Protein AF-A0A9P7JIP6-F1 (afdb_monomer)

Structure (mmCIF, N/CA/C/O backbone):
data_AF-A0A9P7JIP6-F1
#
_entry.id   AF-A0A9P7JIP6-F1
#
loop_
_atom_site.group_PDB
_atom_site.id
_atom_site.type_symbol
_atom_site.label_atom_id
_atom_site.label_alt_id
_atom_site.label_comp_id
_atom_site.label_asym_id
_atom_site.label_entity_id
_atom_site.label_seq_id
_atom_site.pdbx_PDB_ins_code
_atom_site.Cartn_x
_atom_site.Cartn_y
_atom_site.Cartn_z
_atom_site.occupancy
_atom_site.B_iso_or_equiv
_atom_site.auth_seq_id
_atom_site.auth_comp_id
_atom_site.auth_asym_id
_atom_site.auth_atom_id
_atom_site.pdbx_PDB_model_num
ATOM 1 N N . MET A 1 1 ? 23.816 -33.330 29.289 1.00 53.88 1 MET A N 1
ATOM 2 C CA . MET A 1 1 ? 24.619 -33.235 28.051 1.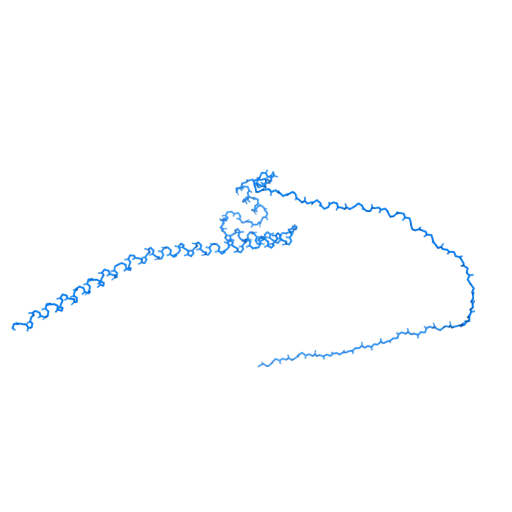00 53.88 1 MET A CA 1
ATOM 3 C C . MET A 1 1 ? 25.300 -31.880 28.037 1.00 53.88 1 MET A C 1
ATOM 5 O O . MET A 1 1 ? 24.613 -30.872 27.969 1.00 53.88 1 MET A O 1
ATOM 9 N N . ALA A 1 2 ? 26.617 -31.871 28.237 1.00 56.09 2 ALA A N 1
ATOM 10 C CA . ALA A 1 2 ? 27.461 -30.676 28.278 1.00 56.09 2 ALA A CA 1
ATOM 11 C C . ALA A 1 2 ? 28.060 -30.383 26.882 1.00 56.09 2 ALA A C 1
ATOM 13 O O . ALA A 1 2 ? 28.201 -31.324 26.096 1.00 56.09 2 ALA A O 1
ATOM 14 N N . PRO A 1 3 ? 28.404 -29.121 26.561 1.00 55.81 3 PRO A N 1
ATOM 15 C CA . PRO A 1 3 ? 28.963 -28.730 25.265 1.00 55.81 3 PRO A CA 1
ATOM 16 C C . PRO A 1 3 ? 30.455 -29.084 25.141 1.00 55.81 3 PRO A C 1
ATOM 18 O O . PRO A 1 3 ? 31.216 -28.933 26.096 1.00 55.81 3 PRO A O 1
ATOM 21 N N . ALA A 1 4 ? 30.877 -29.529 23.953 1.00 64.94 4 ALA A N 1
ATOM 22 C CA . ALA A 1 4 ? 32.278 -29.803 23.630 1.00 64.94 4 ALA A CA 1
ATOM 23 C C . ALA A 1 4 ? 32.977 -28.566 23.003 1.00 64.94 4 ALA A C 1
ATOM 25 O O . ALA A 1 4 ? 32.330 -27.828 22.257 1.00 64.94 4 ALA A O 1
ATOM 26 N N . PRO A 1 5 ? 34.273 -28.331 23.300 1.00 66.88 5 PRO A N 1
ATOM 27 C CA . PRO A 1 5 ? 34.999 -27.090 23.002 1.00 66.88 5 PRO A CA 1
ATOM 28 C C . PRO A 1 5 ? 35.723 -27.067 21.640 1.00 66.88 5 PRO A C 1
ATOM 30 O O . PRO A 1 5 ? 36.055 -28.100 21.064 1.00 66.88 5 PRO A O 1
ATOM 33 N N . ALA A 1 6 ? 36.029 -25.852 21.173 1.00 56.28 6 ALA A N 1
ATOM 34 C CA . ALA A 1 6 ? 36.889 -25.563 20.022 1.00 56.28 6 ALA A CA 1
ATOM 35 C C . ALA A 1 6 ? 38.386 -25.814 20.313 1.00 56.28 6 ALA A C 1
ATOM 37 O O . ALA A 1 6 ? 38.820 -25.598 21.447 1.00 56.28 6 ALA A O 1
ATOM 38 N N . PRO A 1 7 ? 39.209 -26.148 19.298 1.00 68.44 7 PRO A N 1
ATOM 39 C CA . PRO A 1 7 ? 40.661 -26.038 19.393 1.00 68.44 7 PRO A CA 1
ATOM 40 C C . PRO A 1 7 ? 41.230 -24.819 18.644 1.00 68.44 7 PRO A C 1
ATOM 42 O O . PRO A 1 7 ? 40.875 -24.523 17.504 1.00 68.44 7 PRO A O 1
ATOM 45 N N . ALA A 1 8 ? 42.169 -24.149 19.314 1.00 55.59 8 ALA A N 1
ATOM 46 C CA . ALA A 1 8 ? 43.058 -23.113 18.800 1.00 55.59 8 ALA A CA 1
ATOM 47 C C . ALA A 1 8 ? 44.460 -23.681 18.480 1.00 55.59 8 ALA A C 1
ATOM 49 O O . ALA A 1 8 ? 44.884 -24.662 19.089 1.00 55.59 8 ALA A O 1
ATOM 50 N N . GLY A 1 9 ? 45.211 -22.986 17.613 1.00 48.47 9 GLY A N 1
ATOM 51 C CA . GLY A 1 9 ? 46.660 -23.156 17.383 1.00 48.47 9 GLY A CA 1
ATOM 52 C C . GLY A 1 9 ? 47.008 -23.867 16.063 1.00 48.47 9 GLY A C 1
ATOM 53 O O . GLY A 1 9 ? 46.247 -24.695 15.595 1.00 48.47 9 GLY A O 1
ATOM 54 N N . ASN A 1 10 ? 48.137 -23.636 15.389 1.00 44.72 10 ASN A N 1
ATOM 55 C CA . ASN A 1 10 ? 49.331 -22.841 15.670 1.00 44.72 10 ASN A CA 1
ATOM 56 C C . ASN A 1 10 ? 50.175 -22.729 14.368 1.00 44.72 10 ASN A C 1
ATOM 58 O O . ASN A 1 10 ? 49.996 -23.489 13.421 1.00 44.72 10 ASN A O 1
ATOM 62 N N . ARG A 1 11 ? 51.101 -21.768 14.384 1.00 47.28 11 ARG A N 1
ATOM 63 C CA . ARG A 1 11 ? 52.118 -21.321 13.415 1.00 47.28 11 ARG A CA 1
ATOM 64 C C . ARG A 1 11 ? 52.903 -22.404 12.655 1.00 47.28 11 ARG A C 1
ATOM 66 O O . ARG A 1 11 ? 53.318 -23.401 13.234 1.00 47.28 11 ARG A O 1
ATOM 73 N N . GLY A 1 12 ? 53.306 -22.055 11.430 1.00 45.75 12 GLY A N 1
ATOM 74 C CA . GLY A 1 12 ? 54.427 -22.667 10.710 1.00 45.75 12 GLY A CA 1
ATOM 75 C C . GLY A 1 12 ? 55.097 -21.665 9.764 1.00 45.75 12 GLY A C 1
ATOM 76 O O . GLY A 1 12 ? 54.558 -21.353 8.711 1.00 45.75 12 GLY A O 1
ATOM 77 N N . ASN A 1 13 ? 56.257 -21.147 10.172 1.00 46.22 13 ASN A N 1
ATOM 78 C CA . ASN A 1 13 ? 57.170 -20.312 9.389 1.00 46.22 13 ASN A CA 1
ATOM 79 C C . ASN A 1 13 ? 58.291 -21.227 8.853 1.00 46.22 13 ASN A C 1
ATOM 81 O O . ASN A 1 13 ? 58.789 -22.053 9.620 1.00 46.22 13 ASN A O 1
ATOM 85 N N . GLY A 1 14 ? 58.702 -21.108 7.587 1.00 46.34 14 GLY A N 1
ATOM 86 C CA . GLY A 1 14 ? 59.695 -22.017 6.995 1.00 46.34 14 GLY A CA 1
ATOM 87 C C . GLY A 1 14 ? 60.369 -21.476 5.734 1.00 46.34 14 GLY A C 1
ATOM 88 O O . GLY A 1 14 ? 59.841 -21.592 4.637 1.00 46.34 14 GLY A O 1
ATOM 89 N N . SER A 1 15 ? 61.551 -20.895 5.932 1.00 50.44 15 SER A N 1
ATOM 90 C CA . SER A 1 15 ? 62.469 -20.274 4.969 1.00 50.44 15 SER A CA 1
ATOM 91 C C . SER A 1 15 ? 63.179 -21.228 3.988 1.00 50.44 15 SER A C 1
ATOM 93 O O . SER A 1 15 ? 63.323 -22.413 4.290 1.00 50.44 15 SER A O 1
ATOM 95 N N . ARG A 1 16 ? 63.824 -20.600 2.976 1.00 50.47 16 ARG A N 1
ATOM 96 C CA . ARG A 1 16 ? 65.055 -20.952 2.203 1.00 50.47 16 ARG A CA 1
ATOM 97 C C . ARG A 1 16 ? 64.782 -21.124 0.693 1.00 50.47 16 ARG A C 1
ATOM 99 O O . ARG A 1 16 ? 63.851 -21.811 0.318 1.00 50.47 16 ARG A O 1
ATOM 106 N N . ASN A 1 17 ? 65.518 -20.490 -0.226 1.00 45.41 17 ASN A N 1
ATOM 107 C CA . ASN A 1 17 ? 66.977 -20.538 -0.360 1.00 45.41 17 ASN A CA 1
ATOM 108 C C . ASN A 1 17 ? 67.615 -19.272 -0.963 1.00 45.41 17 ASN A C 1
ATOM 110 O O . ASN A 1 17 ? 67.023 -18.565 -1.771 1.00 45.41 17 ASN A O 1
ATOM 114 N N . LEU A 1 18 ? 68.874 -19.084 -0.559 1.00 50.62 18 LEU A N 1
ATOM 115 C CA . LEU A 1 18 ? 69.847 -18.057 -0.914 1.00 50.62 18 LEU A CA 1
ATOM 116 C C . LEU A 1 18 ? 71.138 -18.798 -1.330 1.00 50.62 18 LEU A C 1
ATOM 118 O O . LEU A 1 18 ? 71.611 -19.606 -0.528 1.00 50.62 18 LEU A O 1
ATOM 122 N N . ARG A 1 19 ? 71.650 -18.558 -2.548 1.00 47.66 19 ARG A N 1
ATOM 123 C CA . ARG A 1 19 ? 72.9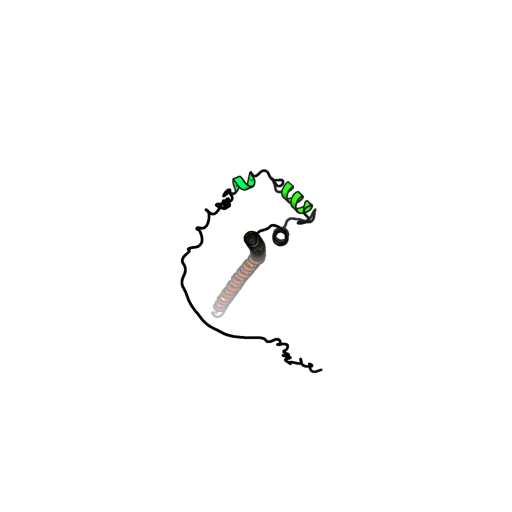83 -18.879 -3.146 1.00 47.66 19 ARG A CA 1
ATOM 124 C C . ARG A 1 19 ? 72.796 -18.740 -4.670 1.00 47.66 19 ARG A C 1
ATOM 126 O O . ARG A 1 19 ? 71.798 -19.242 -5.165 1.00 47.66 19 ARG A O 1
ATOM 133 N N . ASP A 1 20 ? 73.545 -17.966 -5.450 1.00 47.44 20 ASP A N 1
ATOM 134 C CA . ASP A 1 20 ? 74.989 -17.690 -5.509 1.00 47.44 20 ASP A CA 1
ATOM 135 C C . ASP A 1 20 ? 75.228 -16.177 -5.748 1.00 47.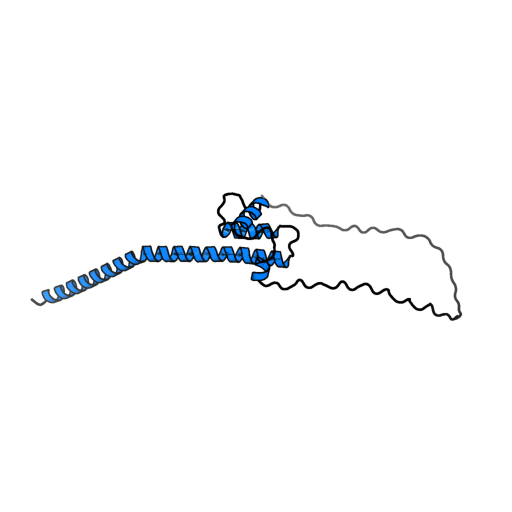44 20 ASP A C 1
ATOM 137 O O . ASP A 1 20 ? 74.450 -15.536 -6.445 1.00 47.44 20 ASP A O 1
ATOM 141 N N . MET A 1 21 ? 76.122 -15.453 -5.059 1.00 45.47 21 MET A N 1
ATOM 142 C CA . MET A 1 21 ? 77.600 -15.473 -5.058 1.00 45.47 21 MET A CA 1
ATOM 143 C C . MET A 1 21 ? 78.264 -15.239 -6.429 1.00 45.47 21 MET A C 1
ATOM 145 O O . MET A 1 21 ? 78.465 -16.187 -7.171 1.00 45.47 21 MET A O 1
ATOM 149 N N . MET A 1 22 ? 78.714 -13.998 -6.690 1.00 51.69 22 MET A N 1
ATOM 150 C CA . MET A 1 22 ? 80.131 -13.636 -6.937 1.00 51.69 22 MET A CA 1
ATOM 151 C C . MET A 1 22 ? 80.306 -12.112 -7.166 1.00 51.69 22 MET A C 1
ATOM 153 O O . MET A 1 22 ? 79.658 -11.513 -8.016 1.00 51.69 22 MET A O 1
ATOM 157 N N . ALA A 1 23 ? 81.178 -11.498 -6.357 1.00 49.56 23 ALA A N 1
ATOM 158 C CA . ALA A 1 23 ? 81.725 -10.126 -6.451 1.00 49.56 23 ALA A CA 1
ATOM 159 C C . ALA A 1 23 ? 82.928 -10.105 -7.458 1.00 49.56 23 ALA A C 1
ATOM 161 O O . ALA A 1 23 ? 83.200 -11.195 -7.968 1.00 49.56 23 ALA A O 1
ATOM 162 N N . PRO A 1 24 ? 83.714 -9.017 -7.738 1.00 55.47 24 PRO A N 1
ATOM 163 C CA . PRO A 1 24 ? 84.017 -7.854 -6.878 1.00 55.47 24 PRO A CA 1
ATOM 164 C C . PRO A 1 24 ? 84.248 -6.449 -7.530 1.00 55.47 24 PRO A C 1
ATOM 166 O O . PRO A 1 24 ? 84.525 -6.301 -8.710 1.00 55.47 24 PRO A O 1
ATOM 169 N N . SER A 1 25 ? 84.168 -5.431 -6.659 1.00 39.75 25 SER A N 1
ATOM 170 C CA . SER A 1 25 ? 84.967 -4.191 -6.493 1.00 39.75 25 SER A CA 1
ATOM 171 C C . SER A 1 25 ? 85.349 -3.223 -7.645 1.00 39.75 25 SER A C 1
ATOM 173 O O . SER A 1 25 ? 85.998 -3.596 -8.614 1.00 39.75 25 SER A O 1
ATOM 175 N N . THR A 1 26 ? 85.224 -1.920 -7.309 1.00 35.47 26 THR A N 1
ATOM 176 C CA . THR A 1 26 ? 86.213 -0.802 -7.453 1.00 35.47 26 THR A CA 1
ATOM 177 C C . THR A 1 26 ? 85.791 0.411 -8.319 1.00 35.47 26 THR A C 1
ATOM 179 O O . THR A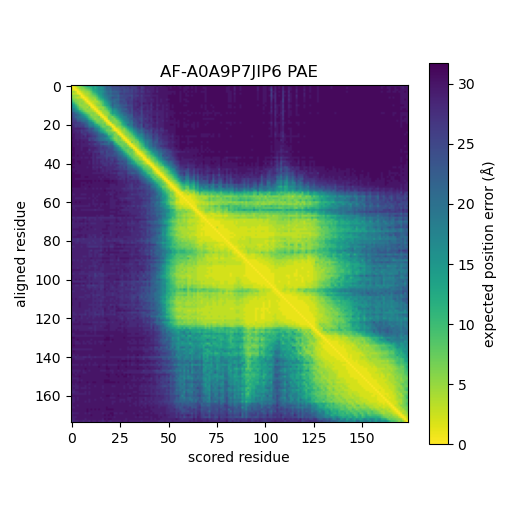 1 26 ? 85.764 0.350 -9.536 1.00 35.47 26 THR A O 1
ATOM 182 N N . THR A 1 27 ? 85.482 1.511 -7.612 1.00 41.56 27 THR A N 1
ATOM 183 C CA . THR A 1 27 ? 85.695 2.966 -7.845 1.00 41.56 27 THR A CA 1
ATOM 184 C C . THR A 1 27 ? 85.879 3.594 -9.245 1.00 41.56 27 THR A C 1
ATOM 186 O O . THR A 1 27 ? 86.702 3.143 -10.030 1.00 41.56 27 THR A O 1
ATOM 189 N N . ASN A 1 28 ? 85.318 4.815 -9.351 1.00 33.66 28 ASN A N 1
ATOM 190 C CA . ASN A 1 28 ? 85.881 6.074 -9.894 1.00 33.66 28 ASN A CA 1
ATOM 191 C C . ASN A 1 28 ? 85.254 6.714 -11.158 1.00 33.66 28 ASN A C 1
ATOM 193 O O . ASN A 1 28 ? 85.420 6.239 -12.271 1.00 33.66 28 ASN A O 1
ATOM 197 N N . ASN A 1 29 ? 84.725 7.923 -10.910 1.00 33.88 29 ASN A N 1
ATOM 198 C CA . ASN A 1 29 ? 84.939 9.194 -11.619 1.00 33.88 29 ASN A CA 1
ATOM 199 C C . ASN A 1 29 ? 84.294 9.530 -12.983 1.00 33.88 29 ASN A C 1
ATOM 201 O O . ASN A 1 29 ? 84.343 8.784 -13.951 1.00 33.88 29 ASN A O 1
ATOM 205 N N . THR A 1 30 ? 83.903 10.813 -13.019 1.00 40.44 30 THR A N 1
ATOM 206 C CA . THR A 1 30 ? 83.908 11.772 -14.141 1.00 40.44 30 THR A CA 1
ATOM 207 C C . THR A 1 30 ? 82.579 12.051 -14.849 1.00 40.44 30 THR A C 1
ATOM 209 O O . THR A 1 30 ? 81.953 11.207 -15.476 1.00 40.44 30 THR A O 1
ATOM 212 N N . SER A 1 31 ? 82.200 13.320 -14.715 1.00 47.28 31 SER A N 1
ATOM 213 C CA . SER A 1 31 ? 81.082 14.066 -15.278 1.00 47.28 31 SER A CA 1
ATOM 214 C C . SER A 1 31 ? 81.021 14.032 -16.806 1.00 47.28 31 SER A C 1
ATOM 216 O O . SER A 1 31 ? 82.023 14.328 -17.446 1.00 47.28 31 SER A O 1
ATOM 218 N N . GLU A 1 32 ? 79.826 13.860 -17.378 1.00 38.66 32 GLU A N 1
ATOM 219 C CA . GLU A 1 32 ? 79.513 14.402 -18.704 1.00 38.66 32 GLU A CA 1
ATOM 220 C C . GLU A 1 32 ? 78.007 14.666 -18.888 1.00 38.66 32 GLU A C 1
ATOM 222 O O . GLU A 1 32 ? 77.145 13.804 -18.730 1.00 38.66 32 GLU A O 1
ATOM 227 N N . THR A 1 33 ? 77.725 15.936 -19.168 1.00 45.34 33 THR A N 1
ATOM 228 C CA . THR A 1 33 ? 76.583 16.538 -19.859 1.00 45.34 33 THR A CA 1
ATOM 229 C C . THR A 1 33 ? 75.724 15.593 -20.705 1.00 45.34 33 THR A C 1
ATOM 231 O O . THR A 1 33 ? 76.228 15.001 -21.652 1.00 45.34 33 THR A O 1
ATOM 234 N N . SER A 1 34 ? 74.402 15.584 -20.470 1.00 41.97 34 SER A N 1
ATOM 235 C CA . SER A 1 34 ? 73.344 15.790 -21.490 1.00 41.97 34 SER A CA 1
ATOM 236 C C . SER A 1 34 ? 71.945 15.577 -20.890 1.00 41.97 34 SER A C 1
ATOM 238 O O . SER A 1 34 ? 71.625 14.509 -20.377 1.00 41.97 34 SER A O 1
ATOM 240 N N . ARG A 1 35 ? 71.093 16.611 -20.942 1.00 56.22 35 ARG A N 1
ATOM 241 C CA . ARG A 1 35 ? 69.677 16.543 -20.531 1.00 56.22 35 ARG A CA 1
ATOM 242 C C . ARG A 1 35 ? 68.882 15.600 -21.456 1.00 56.22 35 ARG A C 1
ATOM 244 O O . ARG A 1 35 ? 69.011 15.741 -22.671 1.00 56.22 35 ARG A O 1
ATOM 251 N N . PRO A 1 36 ? 68.008 14.726 -20.924 1.00 58.69 36 PRO A N 1
ATOM 252 C CA . PRO A 1 36 ? 67.039 13.980 -21.723 1.00 58.69 36 PRO A CA 1
ATOM 253 C C . PRO A 1 36 ? 65.818 14.849 -22.118 1.00 58.69 36 PRO A C 1
ATOM 255 O O . PRO A 1 36 ? 65.582 15.898 -21.509 1.00 58.69 36 PRO A O 1
ATOM 258 N N . PRO A 1 37 ? 65.069 14.442 -23.162 1.00 54.41 37 PRO A N 1
ATOM 259 C CA . PRO A 1 37 ? 64.189 15.309 -23.944 1.00 54.41 37 PRO A CA 1
ATOM 260 C C . PRO A 1 37 ? 62.827 15.597 -23.296 1.00 54.41 37 PRO A C 1
ATOM 262 O O . PRO A 1 37 ? 62.262 14.797 -22.554 1.00 54.41 37 PRO A O 1
ATOM 265 N N . THR A 1 38 ? 62.298 16.766 -23.652 1.00 62.59 38 THR A N 1
ATOM 266 C CA . THR A 1 38 ? 60.957 17.296 -23.382 1.00 62.59 38 THR A CA 1
ATOM 267 C C . THR A 1 38 ? 59.837 16.293 -23.720 1.00 62.59 38 THR A C 1
ATOM 269 O O . THR A 1 38 ? 59.858 15.724 -24.812 1.00 62.59 38 THR A O 1
ATOM 272 N N . PRO A 1 39 ? 58.820 16.099 -22.855 1.00 51.97 39 PRO A N 1
ATOM 273 C CA . PRO A 1 39 ? 57.656 15.281 -23.181 1.00 51.97 39 PRO A CA 1
ATOM 274 C C . PRO A 1 39 ? 56.729 15.994 -24.180 1.00 51.97 39 PRO A C 1
ATOM 276 O O . PRO A 1 39 ? 56.460 17.190 -24.070 1.00 51.97 39 PRO A O 1
ATOM 279 N N . ALA A 1 40 ? 56.249 15.231 -25.162 1.00 60.72 40 ALA A N 1
ATOM 280 C CA . ALA A 1 40 ? 55.289 15.633 -26.188 1.00 60.72 40 ALA A CA 1
ATOM 281 C C . ALA A 1 40 ? 53.935 16.100 -25.596 1.00 60.72 40 ALA A C 1
ATOM 283 O O . ALA A 1 40 ? 53.581 15.690 -24.487 1.00 60.72 40 ALA A O 1
ATOM 284 N N . PRO A 1 41 ? 53.150 16.927 -26.319 1.00 51.94 41 PRO A N 1
ATOM 285 C CA . PRO A 1 41 ? 51.845 17.386 -25.852 1.00 51.94 41 PRO A CA 1
ATOM 286 C C . PRO A 1 41 ? 50.882 16.205 -25.696 1.00 51.94 41 PRO A C 1
ATOM 288 O O . PRO A 1 41 ? 50.628 15.456 -26.637 1.00 51.94 41 PRO A O 1
ATOM 291 N N . ALA A 1 42 ? 50.348 16.050 -24.486 1.00 54.53 42 ALA A N 1
ATOM 292 C CA . ALA A 1 42 ? 49.327 15.067 -24.172 1.00 54.53 42 ALA A CA 1
ATOM 293 C C . ALA A 1 42 ? 48.079 15.313 -25.031 1.00 54.53 42 ALA A C 1
ATOM 295 O O . ALA A 1 42 ? 47.472 16.384 -24.980 1.00 54.53 42 ALA A O 1
ATOM 296 N N . THR A 1 43 ? 47.688 14.303 -25.805 1.00 56.00 43 THR A N 1
ATOM 297 C CA . THR A 1 43 ? 46.378 14.222 -26.448 1.00 56.00 43 THR A CA 1
ATOM 298 C C . THR A 1 43 ? 45.306 14.394 -25.374 1.00 56.00 43 THR A C 1
ATOM 300 O O . THR A 1 43 ? 45.153 13.542 -24.499 1.00 56.00 43 THR A O 1
ATOM 303 N N . ALA A 1 44 ? 44.596 15.522 -25.411 1.00 57.69 44 ALA A N 1
ATOM 304 C CA . ALA A 1 44 ? 43.496 15.804 -24.505 1.00 57.69 44 ALA A CA 1
ATOM 305 C C . ALA A 1 44 ? 42.421 14.719 -24.664 1.00 57.69 44 ALA A C 1
ATOM 307 O O . ALA A 1 44 ? 41.788 14.596 -25.712 1.00 57.69 44 ALA A O 1
ATOM 308 N N . ILE A 1 45 ? 42.239 13.914 -23.619 1.00 60.84 45 ILE A N 1
ATOM 309 C CA . ILE A 1 45 ? 41.123 12.978 -23.505 1.00 60.84 45 ILE A CA 1
ATOM 310 C C . ILE A 1 45 ? 39.845 13.829 -23.491 1.00 60.84 45 ILE A C 1
ATOM 312 O O . ILE A 1 45 ? 39.759 14.748 -22.671 1.00 60.84 45 ILE A O 1
ATOM 316 N N . PRO A 1 46 ? 38.855 13.577 -24.365 1.00 55.16 46 PRO A N 1
ATOM 317 C CA . PRO A 1 46 ? 37.604 14.314 -24.324 1.00 55.16 46 PRO A CA 1
ATOM 318 C C . PRO A 1 46 ? 36.913 14.020 -22.994 1.00 55.16 46 PRO A C 1
ATOM 320 O O . PRO A 1 46 ? 36.502 12.893 -22.714 1.00 55.16 46 PRO A O 1
ATOM 323 N N . THR A 1 47 ? 36.804 15.052 -22.163 1.00 56.25 47 THR A N 1
ATOM 324 C CA . THR A 1 47 ? 36.039 15.042 -20.922 1.00 56.25 47 THR A CA 1
ATOM 325 C C . THR A 1 47 ? 34.613 14.637 -21.270 1.00 56.25 47 THR A C 1
ATOM 327 O O . THR A 1 47 ? 33.887 15.387 -21.924 1.00 56.25 47 THR A O 1
ATOM 330 N N . GLN A 1 48 ? 34.222 13.421 -20.886 1.00 56.09 48 GLN A N 1
ATOM 331 C CA . GLN A 1 48 ? 32.859 12.932 -21.043 1.00 56.09 48 GLN A CA 1
ATOM 332 C C . GLN A 1 48 ? 31.934 13.913 -20.322 1.00 56.09 48 GLN A C 1
ATOM 334 O O . GLN A 1 48 ? 31.892 13.976 -19.092 1.00 56.09 48 GLN A O 1
ATOM 339 N N . SER A 1 49 ? 31.234 14.729 -21.109 1.00 51.44 49 SER A N 1
ATOM 340 C CA . SER A 1 49 ? 30.213 15.642 -20.622 1.00 51.44 49 SER A CA 1
ATOM 341 C C . SER A 1 49 ? 29.165 14.805 -19.898 1.00 51.44 49 SER A C 1
ATOM 343 O O . SER A 1 49 ? 28.415 14.041 -20.513 1.00 51.44 49 SER A O 1
ATOM 345 N N . ARG A 1 50 ? 29.165 14.893 -18.565 1.00 57.72 50 ARG A N 1
ATOM 346 C CA . ARG A 1 50 ? 28.162 14.278 -17.702 1.00 57.72 50 ARG A CA 1
ATOM 347 C C . ARG A 1 50 ? 26.841 14.975 -18.007 1.00 57.72 50 ARG A C 1
ATOM 349 O O . ARG A 1 50 ? 26.536 16.000 -17.407 1.00 57.72 50 ARG A O 1
ATOM 356 N N . ARG A 1 51 ? 26.088 14.449 -18.979 1.00 58.69 51 ARG A N 1
ATOM 357 C CA . ARG A 1 51 ? 24.727 14.903 -19.278 1.00 58.69 51 ARG A CA 1
ATOM 358 C C . ARG A 1 51 ? 23.918 14.794 -17.992 1.00 58.69 51 ARG A C 1
ATOM 360 O O . ARG A 1 51 ? 23.614 13.695 -17.533 1.00 58.69 51 ARG A O 1
ATOM 367 N N . THR A 1 52 ? 23.613 15.934 -17.390 1.00 62.41 52 THR A N 1
ATOM 368 C CA . THR A 1 52 ? 22.586 16.028 -16.364 1.00 62.41 52 THR A CA 1
ATOM 369 C C . THR A 1 52 ? 21.265 15.631 -17.016 1.00 62.41 52 THR A C 1
ATOM 371 O O . THR A 1 52 ? 20.908 16.209 -18.047 1.00 62.41 52 THR A O 1
ATOM 374 N N . PRO A 1 53 ? 20.553 14.620 -16.489 1.00 68.06 53 PRO A N 1
ATOM 375 C CA . PRO A 1 53 ? 19.238 14.294 -17.008 1.00 68.06 53 PRO A CA 1
ATOM 376 C C . PRO A 1 53 ? 18.321 15.518 -16.847 1.00 68.06 53 PRO A C 1
ATOM 378 O O . PRO A 1 53 ? 18.405 16.208 -15.823 1.00 68.06 53 PRO A O 1
ATOM 381 N N . PRO A 1 54 ? 17.482 15.824 -17.851 1.00 68.81 54 PRO A N 1
ATOM 382 C CA . PRO A 1 54 ? 16.540 16.930 -17.769 1.00 68.81 54 PRO A CA 1
ATOM 383 C C . PRO A 1 54 ? 15.613 16.734 -16.566 1.00 68.81 54 PRO A C 1
ATOM 385 O O . PRO A 1 54 ? 15.148 15.628 -16.286 1.00 68.81 54 PRO A O 1
ATOM 388 N N . LYS A 1 55 ? 15.371 17.817 -15.827 1.00 79.88 55 LYS A N 1
ATOM 389 C CA . LYS A 1 55 ? 14.470 17.816 -14.676 1.00 79.88 55 LYS A CA 1
ATOM 390 C C . LYS A 1 55 ? 13.037 17.928 -15.193 1.00 79.88 55 LYS A C 1
ATOM 392 O O . LYS A 1 55 ? 12.540 19.035 -15.353 1.00 79.88 55 LYS A O 1
ATOM 397 N N . LEU A 1 56 ? 12.417 16.790 -15.498 1.00 83.62 56 LEU A N 1
ATOM 398 C CA . LEU A 1 56 ? 11.014 16.753 -15.906 1.00 83.62 56 LEU A CA 1
ATOM 399 C C . LEU A 1 56 ? 10.101 17.027 -14.707 1.00 83.62 56 LEU A C 1
ATOM 401 O O . LEU A 1 56 ? 10.350 16.572 -13.586 1.00 83.62 56 LEU A O 1
ATOM 405 N N . THR A 1 57 ? 9.023 17.752 -14.965 1.00 86.69 57 THR A N 1
ATOM 406 C CA . THR A 1 57 ? 7.895 17.937 -14.052 1.00 86.69 57 THR A CA 1
ATOM 407 C C . THR A 1 57 ? 6.950 16.729 -14.104 1.00 86.69 57 THR A C 1
ATOM 409 O O . THR A 1 57 ? 6.931 15.977 -15.075 1.00 86.69 57 THR A O 1
ATOM 412 N N . THR A 1 58 ? 6.124 16.528 -13.074 1.00 83.88 58 THR A N 1
ATOM 413 C CA . THR A 1 58 ? 5.122 15.445 -13.040 1.00 83.88 58 THR A CA 1
ATOM 414 C C . THR A 1 58 ? 4.220 15.370 -14.282 1.00 83.88 58 THR A C 1
ATOM 416 O O . THR A 1 58 ? 4.084 14.272 -14.820 1.00 83.88 58 THR A O 1
ATOM 419 N N . PRO A 1 59 ? 3.619 16.470 -14.786 1.00 85.31 59 PRO A N 1
ATOM 420 C CA . PRO A 1 59 ? 2.802 16.393 -15.997 1.00 85.31 59 PRO A CA 1
ATOM 421 C C . PRO A 1 59 ? 3.622 15.998 -17.231 1.00 85.31 59 PRO A C 1
ATOM 423 O O . PRO A 1 59 ? 3.129 15.240 -18.060 1.00 85.31 59 PRO A O 1
ATOM 426 N N . GLU A 1 60 ? 4.879 16.436 -17.334 1.00 86.25 60 GLU A N 1
ATOM 427 C CA . GLU A 1 60 ? 5.770 16.026 -18.425 1.00 86.25 60 GLU A CA 1
ATOM 428 C C . GLU A 1 60 ? 6.116 14.536 -18.341 1.00 86.25 60 GLU A C 1
ATOM 430 O O . GLU A 1 60 ? 6.154 13.875 -19.372 1.00 86.25 60 GLU A O 1
ATOM 435 N N . ILE A 1 61 ? 6.305 13.986 -17.133 1.00 83.56 61 ILE A N 1
ATOM 436 C CA . ILE A 1 61 ? 6.527 12.545 -16.918 1.00 83.56 61 ILE A CA 1
ATOM 437 C C . ILE A 1 61 ? 5.301 11.735 -17.356 1.00 83.56 61 ILE A C 1
ATOM 439 O O . ILE A 1 61 ? 5.455 10.699 -17.997 1.00 83.56 61 ILE A O 1
ATOM 443 N N . ILE A 1 62 ? 4.092 12.204 -17.037 1.00 83.44 62 ILE A N 1
ATOM 444 C CA . ILE A 1 62 ? 2.837 11.548 -17.441 1.00 83.44 62 ILE A CA 1
ATOM 445 C C . ILE A 1 62 ? 2.637 11.631 -18.961 1.00 83.44 62 ILE A C 1
ATOM 447 O O . ILE A 1 62 ? 2.125 10.695 -19.565 1.00 83.44 62 ILE A O 1
ATOM 451 N N . ALA A 1 63 ? 3.060 12.734 -19.582 1.00 84.00 63 ALA A N 1
ATOM 452 C CA . ALA A 1 63 ? 2.975 12.942 -21.024 1.00 84.00 63 ALA A CA 1
ATOM 453 C C . ALA A 1 63 ? 4.074 12.216 -21.825 1.00 84.00 63 ALA A C 1
ATOM 455 O O . ALA A 1 63 ? 4.052 12.254 -23.058 1.00 84.00 63 ALA A O 1
ATOM 456 N N . LEU A 1 64 ? 5.041 11.564 -21.163 1.00 85.06 64 LEU A N 1
ATOM 457 C CA . LEU A 1 64 ? 6.033 10.745 -21.852 1.00 85.06 64 LEU A CA 1
ATOM 458 C C . LEU A 1 64 ? 5.341 9.601 -22.589 1.00 85.06 64 LEU A C 1
ATOM 460 O O . LEU A 1 64 ? 4.527 8.872 -22.023 1.00 85.06 64 LEU A O 1
ATOM 464 N N . ASN A 1 65 ? 5.722 9.412 -23.850 1.00 83.69 65 ASN A N 1
ATOM 465 C CA . ASN A 1 65 ? 5.225 8.305 -24.647 1.00 83.69 65 ASN A CA 1
ATOM 466 C C . ASN A 1 65 ? 5.789 6.983 -24.101 1.00 83.69 65 ASN A C 1
ATOM 468 O O . ASN A 1 65 ? 6.933 6.627 -24.382 1.00 83.69 65 ASN A O 1
ATOM 472 N N . ASN A 1 66 ? 4.986 6.291 -23.296 1.00 85.00 66 ASN A N 1
ATOM 473 C CA . ASN A 1 66 ? 5.317 5.035 -22.635 1.00 85.00 66 ASN A CA 1
ATOM 474 C C . ASN A 1 66 ? 4.215 3.999 -22.887 1.00 85.00 66 ASN A C 1
ATOM 476 O O . ASN A 1 66 ? 3.074 4.339 -23.183 1.00 85.00 66 ASN A O 1
ATOM 480 N N . GLU A 1 67 ? 4.547 2.719 -22.707 1.00 88.75 67 GLU A N 1
ATOM 481 C CA . GLU A 1 67 ? 3.582 1.612 -22.814 1.00 88.75 67 GLU A CA 1
ATOM 482 C C . GLU A 1 67 ? 2.442 1.721 -21.778 1.00 88.75 67 GLU A C 1
ATOM 484 O O . GLU A 1 67 ? 1.327 1.260 -22.014 1.00 88.75 67 GLU A O 1
ATOM 489 N N . VAL A 1 68 ? 2.707 2.362 -20.633 1.00 89.94 68 VAL A N 1
ATOM 490 C CA . VAL A 1 68 ? 1.738 2.576 -19.553 1.00 89.94 68 VAL A CA 1
ATOM 491 C C . VAL A 1 68 ? 1.213 4.008 -19.608 1.00 89.94 68 VAL A C 1
ATOM 493 O O . VAL A 1 68 ? 1.919 4.943 -19.239 1.00 89.94 68 VAL A O 1
ATOM 496 N N . ILE A 1 69 ? -0.039 4.168 -20.043 1.00 90.19 69 ILE A N 1
ATOM 497 C CA . ILE A 1 69 ? -0.695 5.476 -20.244 1.00 90.19 69 ILE A CA 1
ATOM 498 C C . ILE A 1 69 ? -1.779 5.718 -19.183 1.00 90.19 69 ILE A C 1
ATOM 500 O O . ILE A 1 69 ? -2.081 6.845 -18.804 1.00 90.19 69 ILE A O 1
ATOM 504 N N . ASN A 1 70 ? -2.395 4.644 -18.693 1.00 89.44 70 ASN A N 1
ATOM 505 C CA . ASN A 1 70 ? -3.478 4.686 -17.716 1.00 89.44 70 ASN A CA 1
ATOM 506 C C . ASN A 1 70 ? -3.449 3.457 -16.795 1.00 89.44 70 ASN A C 1
ATOM 508 O O . ASN A 1 70 ? -2.707 2.501 -17.029 1.00 89.44 70 ASN A O 1
ATOM 512 N N . ALA A 1 71 ? -4.300 3.457 -15.765 1.00 89.88 71 ALA A N 1
ATOM 513 C CA . ALA A 1 71 ? -4.365 2.374 -14.785 1.00 89.88 71 ALA A CA 1
ATOM 514 C C . ALA A 1 71 ? -4.613 0.994 -15.422 1.00 89.88 71 ALA A C 1
ATOM 516 O O . ALA A 1 71 ? -4.009 0.016 -14.996 1.00 89.88 71 ALA A O 1
ATOM 517 N N . THR A 1 72 ? -5.451 0.902 -16.458 1.00 91.31 72 THR A N 1
ATOM 518 C CA . THR A 1 72 ? -5.743 -0.364 -17.150 1.00 91.31 72 THR A CA 1
ATOM 519 C C . THR A 1 72 ? -4.498 -0.925 -17.833 1.00 91.31 72 THR A C 1
ATOM 521 O O . THR A 1 72 ? -4.132 -2.076 -17.598 1.00 91.31 72 THR A O 1
ATOM 524 N N . THR A 1 73 ? -3.800 -0.098 -18.616 1.00 92.69 73 THR A N 1
ATOM 525 C CA . THR A 1 73 ? -2.531 -0.480 -19.260 1.00 92.69 73 THR A CA 1
ATOM 526 C C . THR A 1 73 ? -1.432 -0.774 -18.237 1.00 92.69 73 THR A C 1
ATOM 528 O O . THR A 1 73 ? -0.649 -1.695 -18.433 1.00 92.69 73 THR A O 1
ATOM 531 N N . GLY A 1 74 ? -1.416 -0.065 -17.103 1.00 91.75 74 GLY A N 1
ATOM 532 C CA . GLY A 1 74 ? -0.473 -0.307 -16.012 1.00 91.75 74 GLY A CA 1
ATOM 533 C C . GLY A 1 74 ? -0.687 -1.654 -15.328 1.00 91.75 74 GLY A C 1
ATOM 534 O O . GLY A 1 74 ? 0.277 -2.379 -15.098 1.00 91.75 74 GLY A O 1
ATOM 535 N N . LYS A 1 75 ? -1.942 -2.036 -15.061 1.00 91.88 75 LYS A N 1
ATOM 536 C CA . LYS A 1 75 ? -2.268 -3.363 -14.515 1.00 91.88 75 LYS A CA 1
ATOM 537 C C . LYS A 1 75 ? -1.834 -4.472 -15.468 1.00 91.88 75 LYS A C 1
ATOM 539 O O . LYS A 1 75 ? -1.080 -5.353 -15.069 1.00 91.88 75 LYS A O 1
ATOM 544 N N . ALA A 1 76 ? -2.215 -4.358 -16.742 1.00 91.94 76 ALA A N 1
ATOM 545 C CA . ALA A 1 76 ? -1.812 -5.312 -17.773 1.00 91.94 76 ALA A CA 1
ATOM 546 C C . ALA A 1 76 ? -0.282 -5.420 -17.892 1.00 91.94 76 ALA A C 1
ATOM 548 O O . ALA A 1 76 ? 0.257 -6.519 -18.001 1.00 91.94 76 ALA A O 1
ATOM 549 N N . TYR A 1 77 ? 0.430 -4.293 -17.810 1.00 93.25 77 TYR A N 1
ATOM 550 C CA . TYR A 1 77 ? 1.888 -4.274 -17.803 1.00 93.25 77 TYR A CA 1
ATOM 551 C C . TYR A 1 77 ? 2.464 -5.032 -16.601 1.00 93.25 77 TYR A C 1
ATOM 553 O O . TYR A 1 77 ? 3.316 -5.896 -16.792 1.00 93.25 77 TYR A O 1
ATOM 561 N N . LEU A 1 78 ? 1.983 -4.751 -15.384 1.00 92.69 78 LEU A N 1
ATOM 562 C CA . LEU A 1 78 ? 2.451 -5.398 -14.152 1.00 92.69 78 LEU A CA 1
ATOM 563 C C . LEU A 1 78 ? 2.191 -6.910 -14.144 1.00 92.69 78 LEU A C 1
ATOM 565 O O . LEU A 1 78 ? 3.043 -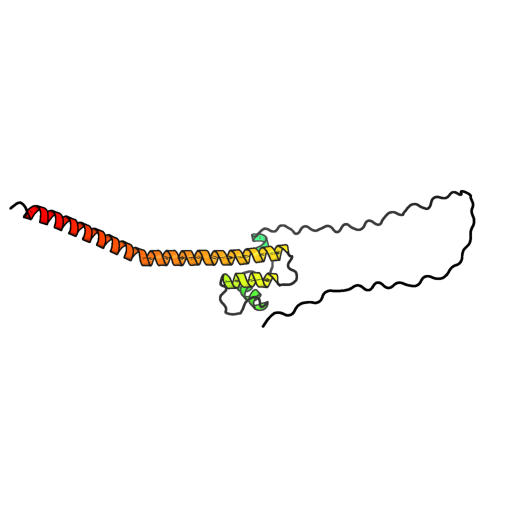7.668 -13.680 1.00 92.69 78 LEU A O 1
ATOM 569 N N . GLU A 1 79 ? 1.048 -7.346 -14.672 1.00 92.12 79 GLU A N 1
ATOM 570 C CA . GLU A 1 79 ? 0.735 -8.768 -14.855 1.00 92.12 79 GLU A CA 1
ATOM 571 C C . GLU A 1 79 ? 1.674 -9.413 -15.883 1.00 92.12 79 GLU A C 1
ATOM 573 O O . GLU A 1 79 ? 2.238 -10.478 -15.632 1.00 92.12 79 GLU A O 1
ATOM 578 N N . ARG A 1 80 ? 1.920 -8.736 -17.012 1.00 91.81 80 ARG A N 1
ATOM 579 C CA . ARG A 1 80 ? 2.810 -9.219 -18.078 1.00 91.81 80 ARG A CA 1
ATOM 580 C C . ARG A 1 80 ? 4.248 -9.423 -17.602 1.00 91.81 80 ARG A C 1
ATOM 582 O O . ARG A 1 80 ? 4.881 -10.390 -18.012 1.00 91.81 80 ARG A O 1
ATOM 589 N N . ILE A 1 81 ? 4.768 -8.533 -16.754 1.00 90.62 81 ILE A N 1
ATOM 590 C CA . ILE A 1 81 ? 6.126 -8.655 -16.191 1.00 90.62 81 ILE A CA 1
ATOM 591 C C . ILE A 1 81 ? 6.176 -9.481 -14.896 1.00 90.62 81 ILE A C 1
ATOM 593 O O . ILE A 1 81 ? 7.192 -9.468 -14.206 1.00 90.62 81 ILE A O 1
ATOM 597 N N . ALA A 1 82 ? 5.089 -10.189 -14.566 1.00 89.50 82 ALA A N 1
ATOM 598 C CA . ALA A 1 82 ? 4.963 -11.060 -13.399 1.00 89.50 82 ALA A CA 1
ATOM 599 C C . ALA A 1 82 ? 5.212 -10.372 -12.041 1.00 89.50 82 ALA A C 1
ATOM 601 O O . ALA A 1 82 ? 5.574 -11.030 -11.067 1.00 89.50 82 ALA A O 1
ATOM 602 N N . LEU A 1 83 ? 4.985 -9.055 -11.953 1.00 91.06 83 LEU A N 1
ATOM 603 C CA . LEU A 1 83 ? 4.970 -8.341 -10.672 1.00 91.06 83 LEU A CA 1
ATOM 604 C C . LEU A 1 83 ? 3.599 -8.408 -9.994 1.00 91.06 83 LEU A C 1
ATOM 606 O O . LEU A 1 83 ? 3.524 -8.303 -8.774 1.00 91.06 83 LEU A O 1
ATOM 610 N N . ALA A 1 84 ? 2.525 -8.597 -10.761 1.00 90.50 84 ALA A N 1
ATOM 611 C CA . ALA A 1 84 ? 1.169 -8.763 -10.249 1.00 90.50 84 ALA A CA 1
ATOM 612 C C . ALA A 1 84 ? 0.543 -10.075 -10.743 1.00 90.50 84 ALA A C 1
ATOM 614 O O . ALA A 1 84 ? 0.857 -10.563 -11.827 1.00 90.50 84 ALA A O 1
ATOM 615 N N . ILE A 1 85 ? -0.363 -10.640 -9.945 1.00 87.56 85 ILE A N 1
ATOM 616 C CA . ILE A 1 85 ? -1.111 -11.850 -10.303 1.00 87.56 85 ILE A CA 1
ATOM 617 C C . ILE A 1 85 ? -2.432 -11.433 -10.943 1.00 87.56 85 ILE A C 1
ATOM 619 O O . ILE A 1 85 ? -3.198 -10.679 -10.339 1.00 87.56 85 ILE A O 1
ATOM 623 N N . SER A 1 86 ? -2.715 -11.972 -12.129 1.00 88.44 86 SER A N 1
ATOM 624 C CA . SER A 1 86 ? -3.942 -11.655 -12.857 1.00 88.44 86 SER A CA 1
ATOM 625 C C . SER A 1 86 ? -5.195 -12.005 -12.056 1.00 88.44 86 SER A C 1
ATOM 627 O O . SER A 1 86 ? -5.270 -13.045 -11.396 1.00 88.44 86 SER A O 1
ATOM 629 N N . GLY A 1 87 ? -6.170 -11.099 -12.082 1.00 85.44 87 GLY A N 1
ATOM 630 C CA . GLY A 1 87 ? -7.438 -11.244 -11.366 1.00 85.44 87 GLY A CA 1
ATOM 631 C C . GLY A 1 87 ? -7.375 -10.975 -9.858 1.00 85.44 87 GLY A C 1
ATOM 632 O O . GLY A 1 87 ? -8.424 -10.986 -9.212 1.00 85.44 87 GLY A O 1
ATOM 633 N N . LYS A 1 88 ? -6.199 -10.693 -9.275 1.00 86.69 88 LYS A N 1
ATOM 634 C CA . LYS A 1 88 ? -6.123 -10.243 -7.877 1.00 86.69 88 LYS A CA 1
ATOM 635 C C . LYS A 1 88 ? -6.429 -8.743 -7.752 1.00 86.69 88 LYS A C 1
ATOM 637 O O . LYS A 1 88 ? -6.040 -7.954 -8.615 1.00 86.69 88 LYS A O 1
ATOM 642 N N . PRO A 1 89 ? -7.103 -8.318 -6.668 1.00 87.94 89 PRO A N 1
ATOM 643 C CA . PRO A 1 89 ? -7.319 -6.904 -6.404 1.00 87.94 89 PRO A CA 1
ATOM 644 C C . PRO A 1 89 ? -5.994 -6.202 -6.083 1.00 87.94 89 PRO A C 1
ATOM 646 O O . PRO A 1 89 ? -5.164 -6.715 -5.335 1.00 87.94 89 PRO A O 1
ATOM 649 N N . TYR A 1 90 ? -5.826 -4.991 -6.613 1.00 89.12 90 TYR A N 1
ATOM 650 C CA . TYR A 1 90 ? -4.690 -4.118 -6.311 1.00 89.12 90 TYR A CA 1
ATOM 651 C C . TYR A 1 90 ? -4.963 -3.348 -5.016 1.00 89.12 90 TYR A C 1
ATOM 653 O O . TYR A 1 90 ? -5.329 -2.174 -5.045 1.00 89.12 90 TYR A O 1
ATOM 661 N N . THR A 1 91 ? -4.846 -4.039 -3.884 1.00 89.56 91 THR A N 1
ATOM 662 C CA . THR A 1 91 ? -4.882 -3.411 -2.557 1.00 89.56 91 THR A CA 1
ATOM 663 C C . THR A 1 91 ? -3.577 -2.659 -2.287 1.00 89.56 91 THR A C 1
ATOM 665 O O . THR A 1 91 ? -2.568 -2.888 -2.957 1.00 89.56 91 THR A O 1
ATOM 668 N N . ILE A 1 92 ? -3.566 -1.771 -1.290 1.00 89.19 92 ILE A N 1
ATOM 669 C CA . ILE A 1 92 ? -2.347 -1.040 -0.912 1.00 89.19 92 ILE A CA 1
ATOM 670 C C . ILE A 1 92 ? -1.241 -2.003 -0.444 1.00 89.19 92 ILE A C 1
ATOM 672 O O . ILE A 1 92 ? -0.071 -1.784 -0.761 1.00 89.19 92 ILE A O 1
ATOM 676 N N . ASP A 1 93 ? -1.596 -3.116 0.206 1.00 88.62 93 ASP A N 1
ATOM 677 C CA . ASP A 1 93 ? -0.645 -4.180 0.549 1.00 88.62 93 ASP A CA 1
ATOM 678 C C . ASP A 1 93 ? -0.011 -4.805 -0.694 1.00 88.62 93 ASP A C 1
ATOM 680 O O . ASP A 1 93 ? 1.214 -4.911 -0.775 1.00 88.62 93 ASP A O 1
ATOM 684 N N . ALA A 1 94 ? -0.831 -5.152 -1.692 1.00 89.81 94 ALA A N 1
ATOM 685 C CA . ALA A 1 94 ? -0.346 -5.710 -2.950 1.00 89.81 94 ALA A CA 1
ATOM 686 C C . ALA A 1 94 ? 0.554 -4.709 -3.693 1.00 89.81 94 ALA A C 1
ATOM 688 O O . ALA A 1 94 ? 1.589 -5.088 -4.235 1.00 89.81 94 ALA A O 1
ATOM 689 N N . ILE A 1 95 ? 0.205 -3.418 -3.684 1.00 92.44 95 ILE A N 1
ATOM 690 C CA . ILE A 1 95 ? 1.025 -2.357 -4.289 1.00 92.44 95 ILE A CA 1
ATOM 691 C C . ILE A 1 95 ? 2.356 -2.208 -3.544 1.00 92.44 95 ILE A C 1
ATOM 693 O O . ILE A 1 95 ? 3.407 -2.126 -4.178 1.00 92.44 95 ILE A O 1
ATOM 697 N N . SER A 1 96 ? 2.334 -2.220 -2.213 1.00 92.56 96 SER A N 1
ATOM 698 C CA . SER A 1 96 ? 3.545 -2.160 -1.389 1.00 92.56 96 SER A CA 1
ATOM 699 C C . SER A 1 96 ? 4.472 -3.342 -1.676 1.00 92.56 96 SER A C 1
ATOM 701 O O . SER A 1 96 ? 5.678 -3.164 -1.828 1.00 92.56 96 SER A O 1
ATOM 703 N N . GLU A 1 97 ? 3.919 -4.546 -1.817 1.00 92.81 97 GLU A N 1
ATOM 704 C CA . GLU A 1 97 ? 4.674 -5.743 -2.194 1.00 92.81 97 GLU A CA 1
ATOM 705 C C . GLU A 1 97 ? 5.266 -5.634 -3.610 1.00 92.81 97 GLU A C 1
ATOM 707 O O . GLU A 1 97 ? 6.457 -5.890 -3.800 1.00 92.81 97 GLU A O 1
ATOM 712 N N . ILE A 1 98 ? 4.485 -5.156 -4.584 1.00 94.31 98 ILE A N 1
ATOM 713 C CA . ILE A 1 98 ? 4.956 -4.883 -5.953 1.00 94.31 98 ILE A CA 1
ATOM 714 C C . ILE A 1 98 ? 6.140 -3.907 -5.944 1.00 94.31 98 ILE A C 1
ATOM 716 O O . ILE A 1 98 ? 7.132 -4.133 -6.644 1.00 94.31 98 ILE A O 1
ATOM 720 N N . LEU A 1 99 ? 6.080 -2.835 -5.149 1.00 94.69 99 LEU A N 1
ATOM 721 C CA . LEU A 1 99 ? 7.180 -1.873 -5.021 1.00 94.69 99 LEU A CA 1
ATOM 722 C C . LEU A 1 99 ? 8.437 -2.528 -4.431 1.00 94.69 99 LEU A C 1
ATOM 724 O O . LEU A 1 99 ? 9.543 -2.304 -4.930 1.00 94.69 99 LEU A O 1
ATOM 728 N N . LEU A 1 100 ? 8.287 -3.388 -3.422 1.00 93.50 100 LEU A N 1
ATOM 729 C CA . LEU A 1 100 ? 9.412 -4.129 -2.847 1.00 93.50 100 LEU A CA 1
ATOM 730 C C . LEU A 1 100 ? 10.043 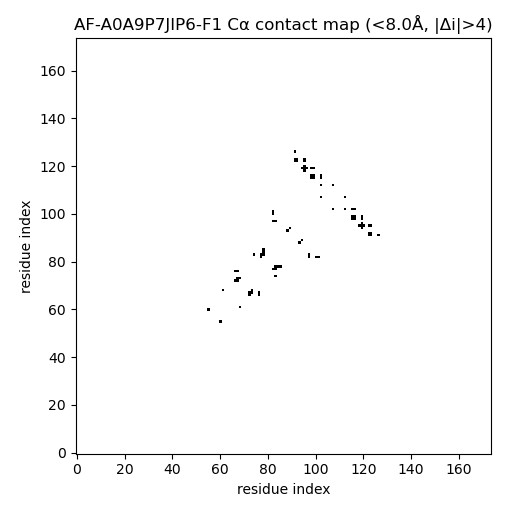-5.085 -3.868 1.00 93.50 100 LEU A C 1
ATOM 732 O O . LEU A 1 100 ? 11.270 -5.078 -4.017 1.00 93.50 100 LEU A O 1
ATOM 736 N N . HIS A 1 101 ? 9.232 -5.833 -4.619 1.00 94.00 101 HIS A N 1
ATOM 737 C CA . HIS A 1 101 ? 9.708 -6.691 -5.709 1.00 94.00 101 HIS A CA 1
ATOM 738 C C . HIS A 1 101 ? 10.378 -5.887 -6.826 1.00 94.00 101 HIS A C 1
ATOM 740 O O . HIS A 1 101 ? 11.419 -6.296 -7.336 1.00 94.00 101 HIS A O 1
ATOM 746 N N . THR A 1 102 ? 9.867 -4.693 -7.137 1.00 93.69 102 THR A N 1
ATOM 747 C CA . THR A 1 102 ? 10.485 -3.790 -8.120 1.00 93.69 102 THR A CA 1
ATOM 748 C C . THR A 1 102 ? 11.931 -3.476 -7.741 1.00 93.69 102 THR A C 1
ATOM 750 O O . THR A 1 102 ? 12.790 -3.448 -8.613 1.00 93.69 102 THR A O 1
ATOM 753 N N . THR A 1 103 ? 12.254 -3.331 -6.450 1.00 93.56 103 THR A N 1
ATOM 754 C CA . THR A 1 103 ? 13.638 -3.046 -6.014 1.00 93.56 103 THR A CA 1
ATOM 755 C C . THR A 1 103 ? 14.634 -4.173 -6.279 1.00 93.56 103 THR A C 1
ATOM 757 O O . THR A 1 103 ? 15.838 -3.938 -6.210 1.00 93.56 103 THR A O 1
ATOM 760 N N . GLN A 1 104 ? 14.145 -5.375 -6.586 1.00 91.81 104 GLN A N 1
ATOM 761 C CA . GLN A 1 104 ? 14.965 -6.537 -6.928 1.00 91.81 104 GLN A CA 1
ATOM 762 C C . GLN A 1 104 ? 15.261 -6.616 -8.434 1.00 91.81 104 GLN A C 1
ATOM 764 O O . GLN A 1 104 ? 16.080 -7.434 -8.851 1.00 91.81 104 GLN A O 1
ATOM 769 N N . LEU A 1 105 ? 14.630 -5.769 -9.258 1.00 91.25 105 LEU A N 1
ATOM 770 C CA . LEU A 1 105 ? 14.883 -5.726 -10.695 1.00 91.25 105 LEU A CA 1
ATOM 771 C C . LEU A 1 105 ? 16.275 -5.159 -11.001 1.00 91.25 105 LEU A C 1
ATOM 773 O O . LEU A 1 105 ? 16.752 -4.200 -10.387 1.00 91.25 105 LEU A O 1
ATOM 777 N N . THR A 1 106 ? 16.924 -5.733 -12.010 1.00 89.75 106 THR A N 1
ATOM 778 C CA . THR A 1 106 ? 18.233 -5.277 -12.482 1.00 89.75 106 THR A CA 1
ATOM 779 C C . THR A 1 106 ? 18.136 -3.898 -13.136 1.00 89.75 106 THR A C 1
ATOM 781 O O . THR A 1 106 ? 17.206 -3.635 -13.892 1.00 89.75 106 THR A O 1
ATOM 784 N N . GLY A 1 107 ? 19.129 -3.034 -12.907 1.00 88.94 107 GLY A N 1
ATOM 785 C CA . GLY A 1 107 ? 19.222 -1.719 -13.560 1.00 88.94 107 GLY A CA 1
ATOM 786 C C . GLY A 1 107 ? 18.635 -0.550 -12.762 1.00 88.94 107 GLY A C 1
ATOM 787 O O . GLY A 1 107 ? 18.763 0.597 -13.186 1.00 88.94 107 GLY A O 1
ATOM 788 N N . ILE A 1 108 ? 18.056 -0.802 -11.584 1.00 90.75 108 ILE A N 1
ATOM 789 C CA . ILE A 1 108 ? 17.603 0.261 -10.679 1.00 90.75 108 ILE A CA 1
ATOM 790 C C . ILE A 1 108 ? 18.773 0.742 -9.819 1.00 90.75 108 ILE A C 1
ATOM 792 O O . ILE A 1 108 ? 19.432 -0.050 -9.144 1.00 90.75 108 ILE A O 1
ATOM 796 N N . SER A 1 109 ? 19.017 2.053 -9.815 1.00 93.44 109 SER A N 1
ATOM 797 C CA . SER A 1 109 ? 20.064 2.662 -8.992 1.00 93.44 109 SER A CA 1
ATOM 798 C C . SER A 1 109 ? 19.762 2.514 -7.496 1.00 93.44 109 SER A C 1
ATOM 800 O O . SER A 1 109 ? 18.604 2.532 -7.081 1.00 93.44 109 SER A O 1
ATOM 802 N N . LEU A 1 110 ? 20.803 2.418 -6.663 1.00 91.31 110 LEU A N 1
ATOM 803 C CA . LEU A 1 110 ? 20.634 2.289 -5.212 1.00 91.31 110 LEU A CA 1
ATOM 804 C C . LEU A 1 110 ? 19.759 3.408 -4.601 1.00 91.31 110 LEU A C 1
ATOM 806 O O . LEU A 1 110 ? 18.867 3.079 -3.822 1.00 91.31 110 LEU A O 1
ATOM 810 N N . PRO A 1 111 ? 19.908 4.699 -4.975 1.00 93.94 111 PRO A N 1
ATOM 811 C CA . PRO A 1 111 ? 19.012 5.746 -4.482 1.00 93.94 111 PRO A CA 1
ATOM 812 C C . PRO A 1 111 ? 17.541 5.505 -4.841 1.00 93.94 111 PRO A C 1
ATOM 814 O O . PRO A 1 111 ? 16.666 5.724 -4.005 1.00 93.94 111 PRO A O 1
ATOM 817 N N . ALA A 1 112 ? 17.263 5.018 -6.055 1.00 91.94 112 ALA A N 1
ATOM 818 C CA . ALA A 1 112 ? 15.903 4.700 -6.477 1.00 91.94 112 ALA A CA 1
ATOM 819 C C . ALA A 1 112 ? 15.343 3.492 -5.711 1.00 91.94 112 ALA A C 1
ATOM 821 O O . ALA A 1 112 ? 14.204 3.547 -5.259 1.00 91.94 112 ALA A O 1
ATOM 822 N N . GLN A 1 113 ? 16.143 2.444 -5.479 1.00 93.44 113 GLN A N 1
ATOM 823 C CA . GLN A 1 113 ? 15.728 1.309 -4.644 1.00 93.44 113 GLN A CA 1
ATOM 824 C C . GLN A 1 113 ? 15.360 1.764 -3.225 1.00 93.44 113 GLN A C 1
ATOM 826 O O . GLN A 1 113 ? 14.313 1.379 -2.708 1.00 93.44 113 GLN A O 1
ATOM 831 N N . THR A 1 114 ? 16.186 2.612 -2.606 1.00 93.62 114 THR A N 1
ATOM 832 C CA . THR A 1 114 ? 15.922 3.140 -1.259 1.00 93.62 114 THR A CA 1
ATOM 833 C C . THR A 1 114 ? 14.647 3.979 -1.221 1.00 93.62 114 THR A C 1
ATOM 835 O O . THR A 1 114 ? 13.830 3.793 -0.322 1.00 93.62 114 THR A O 1
ATOM 838 N N . ALA A 1 115 ? 14.436 4.854 -2.209 1.00 93.62 115 ALA A N 1
ATOM 839 C CA . ALA A 1 115 ? 13.220 5.660 -2.301 1.00 93.62 115 ALA A CA 1
ATOM 840 C C . ALA A 1 115 ? 11.965 4.788 -2.477 1.00 93.62 115 ALA A C 1
ATOM 842 O O . ALA A 1 115 ? 10.984 4.977 -1.763 1.00 93.62 115 ALA A O 1
ATOM 843 N N . ILE A 1 116 ? 12.014 3.790 -3.366 1.00 95.62 116 ILE A N 1
ATOM 844 C CA . ILE A 1 116 ? 10.904 2.853 -3.587 1.00 95.62 116 ILE A CA 1
ATOM 845 C C . ILE A 1 116 ? 10.588 2.070 -2.302 1.00 95.62 116 ILE A C 1
ATOM 847 O O . ILE A 1 116 ? 9.418 1.954 -1.938 1.00 95.62 116 ILE A O 1
ATOM 851 N N . ARG A 1 117 ? 11.607 1.582 -1.575 1.00 93.31 117 ARG A N 1
ATOM 852 C CA . ARG A 1 117 ? 11.408 0.904 -0.279 1.00 93.31 117 ARG A CA 1
ATOM 853 C C . ARG A 1 117 ? 10.765 1.820 0.753 1.00 93.31 117 ARG A C 1
ATOM 855 O O . ARG A 1 117 ? 9.841 1.387 1.430 1.00 93.31 117 ARG A O 1
ATOM 862 N N . ALA A 1 118 ? 11.229 3.064 0.862 1.00 93.94 118 ALA A N 1
ATOM 863 C CA . ALA A 1 118 ? 10.659 4.030 1.795 1.00 93.94 118 ALA A CA 1
ATOM 864 C C . ALA A 1 118 ? 9.165 4.256 1.514 1.00 93.94 118 ALA A C 1
ATOM 866 O O . ALA A 1 118 ? 8.354 4.158 2.429 1.00 93.94 118 ALA A O 1
ATOM 867 N N . VAL A 1 119 ? 8.791 4.459 0.245 1.00 94.44 119 VAL A N 1
ATOM 868 C CA . VAL A 1 119 ? 7.382 4.620 -0.153 1.00 94.44 119 VAL A CA 1
ATOM 869 C C . VAL A 1 119 ? 6.563 3.368 0.166 1.00 94.44 119 VAL A C 1
ATOM 871 O O . VAL A 1 119 ? 5.460 3.490 0.687 1.00 94.44 119 VAL A O 1
ATOM 874 N N . ALA A 1 120 ? 7.097 2.170 -0.085 1.00 93.00 120 ALA A N 1
ATOM 875 C CA . ALA A 1 120 ? 6.403 0.923 0.239 1.00 93.00 120 ALA A CA 1
ATOM 876 C C . ALA A 1 120 ? 6.126 0.764 1.746 1.00 93.00 120 ALA A C 1
ATOM 878 O O . ALA A 1 120 ? 5.077 0.247 2.118 1.00 93.00 120 ALA A O 1
ATOM 879 N N . PHE A 1 121 ? 7.037 1.212 2.618 1.00 92.06 121 PHE A N 1
ATOM 880 C CA . PHE A 1 121 ? 6.804 1.194 4.067 1.00 92.06 121 PHE A CA 1
ATOM 881 C C . PHE A 1 121 ? 5.785 2.246 4.506 1.00 92.06 121 PHE A C 1
ATOM 883 O O . PHE A 1 121 ? 4.873 1.911 5.254 1.00 92.06 121 PHE A O 1
ATOM 890 N N . VAL A 1 122 ? 5.874 3.472 3.980 1.00 90.75 122 VAL A N 1
ATOM 891 C CA . VAL A 1 122 ? 4.894 4.533 4.272 1.00 90.75 122 VAL A CA 1
ATOM 892 C C . VAL A 1 122 ? 3.485 4.114 3.847 1.00 90.75 122 VAL A C 1
ATOM 894 O O . VAL A 1 122 ? 2.534 4.310 4.593 1.00 90.75 122 VAL A O 1
ATOM 897 N N . LEU A 1 123 ? 3.334 3.485 2.677 1.00 89.19 123 LEU A N 1
ATOM 898 C CA . LEU A 1 123 ? 2.035 2.986 2.215 1.00 89.19 123 LEU A CA 1
ATOM 899 C C . LEU A 1 123 ? 1.429 1.946 3.166 1.00 89.19 123 LEU A C 1
ATOM 901 O O . LEU A 1 123 ? 0.217 1.948 3.360 1.00 89.19 123 LEU A O 1
ATOM 905 N N . LYS A 1 124 ? 2.251 1.090 3.783 1.00 84.62 124 LYS A N 1
ATOM 906 C CA . LYS A 1 124 ? 1.773 0.138 4.795 1.00 84.62 124 LYS A CA 1
ATOM 907 C C . LYS A 1 124 ? 1.302 0.833 6.070 1.00 84.62 124 LYS A C 1
ATOM 909 O O . LYS A 1 124 ? 0.290 0.420 6.626 1.00 84.62 124 LYS A O 1
ATOM 914 N N . GLU A 1 125 ? 1.999 1.881 6.504 1.00 83.06 125 GLU A N 1
ATOM 915 C CA . GLU A 1 125 ? 1.617 2.650 7.697 1.00 83.06 125 GLU A CA 1
ATOM 916 C C . GLU A 1 125 ? 0.294 3.405 7.497 1.00 83.06 125 GLU A C 1
ATOM 918 O O . GLU A 1 125 ? -0.587 3.353 8.356 1.00 83.06 125 GLU A O 1
ATOM 923 N N . VAL A 1 126 ? 0.092 4.017 6.326 1.00 80.50 126 VAL A N 1
ATOM 924 C CA . VAL A 1 126 ? -1.162 4.727 6.008 1.00 80.50 126 VAL A CA 1
ATOM 925 C C . VAL A 1 126 ? -2.377 3.791 6.077 1.00 80.50 126 VAL A C 1
ATOM 927 O O . VAL A 1 126 ? -3.427 4.178 6.585 1.00 80.50 126 VAL A O 1
ATOM 930 N N . VAL A 1 127 ? -2.242 2.536 5.632 1.00 75.00 127 VAL A N 1
ATOM 931 C CA . VAL A 1 127 ? -3.331 1.542 5.711 1.00 75.00 127 VAL A CA 1
ATOM 932 C C . VAL A 1 127 ? -3.681 1.208 7.152 1.00 75.00 127 VAL A C 1
ATOM 934 O O . VAL 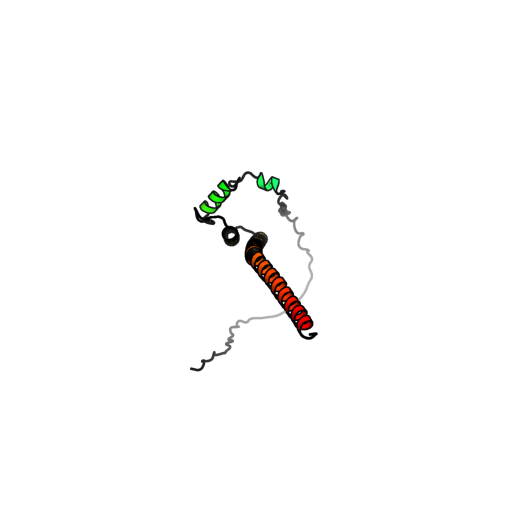A 1 127 ? -4.865 1.100 7.487 1.00 75.00 127 VAL A O 1
ATOM 937 N N . THR A 1 128 ? -2.673 1.016 8.006 1.00 72.81 128 THR A N 1
ATOM 938 C CA . THR A 1 128 ? -2.913 0.739 9.425 1.00 72.81 128 THR A CA 1
ATOM 939 C C . THR A 1 128 ? -3.640 1.892 10.102 1.00 72.81 128 THR A C 1
ATOM 941 O O . THR A 1 128 ? -4.556 1.637 10.885 1.00 72.81 128 THR A O 1
ATOM 944 N N . ASP A 1 129 ? -3.320 3.133 9.742 1.00 74.06 129 ASP A N 1
ATOM 945 C CA . ASP A 1 129 ? -3.954 4.317 10.319 1.00 74.06 129 ASP A CA 1
ATOM 946 C C . ASP A 1 129 ? -5.407 4.477 9.854 1.00 74.06 129 ASP A C 1
ATOM 948 O O . ASP A 1 129 ? -6.305 4.590 10.691 1.00 74.06 129 ASP A O 1
ATOM 952 N N . GLU A 1 130 ? -5.676 4.386 8.547 1.00 76.81 130 GLU A N 1
ATOM 953 C CA . GLU A 1 130 ? -7.044 4.475 8.008 1.00 76.81 130 GLU A CA 1
ATOM 954 C C . GLU A 1 130 ? -7.943 3.358 8.552 1.00 76.81 130 GLU A C 1
ATOM 956 O O . GLU A 1 130 ? -9.089 3.590 8.949 1.00 76.81 130 GLU A O 1
ATOM 961 N N . THR A 1 131 ? -7.418 2.132 8.620 1.00 76.88 131 THR A N 1
ATOM 962 C CA . THR A 1 131 ? -8.170 0.987 9.146 1.00 76.88 131 THR A CA 1
ATOM 963 C C . THR A 1 131 ? -8.473 1.176 10.630 1.00 76.88 131 THR A C 1
ATOM 965 O O . THR A 1 131 ? -9.600 0.931 11.068 1.00 76.88 131 THR A O 1
ATOM 968 N N . THR A 1 132 ? -7.498 1.657 11.404 1.00 76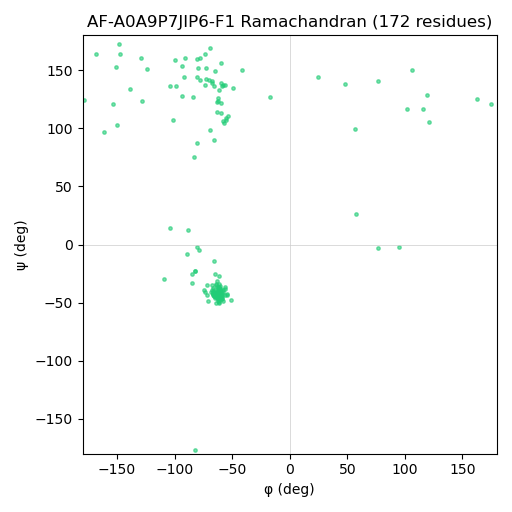.44 132 THR A N 1
ATOM 969 C CA . THR A 1 132 ? -7.678 1.951 12.832 1.00 76.44 132 THR A CA 1
ATOM 970 C C . THR A 1 132 ? -8.711 3.051 13.038 1.00 76.44 132 THR A C 1
ATOM 972 O O . THR A 1 132 ? -9.567 2.925 13.913 1.00 76.44 132 THR A O 1
ATOM 975 N N . GLU A 1 133 ? -8.697 4.093 12.209 1.00 83.06 133 GLU A N 1
ATOM 976 C CA . GLU A 1 133 ? -9.676 5.173 12.279 1.00 83.06 133 GLU A CA 1
ATOM 977 C C . GLU A 1 133 ? -11.095 4.677 11.966 1.00 83.06 133 GLU A C 1
ATOM 979 O O . GLU A 1 133 ? -12.039 4.997 12.692 1.00 83.06 133 GLU A O 1
ATOM 984 N N . ILE A 1 134 ? -11.261 3.853 10.928 1.00 86.19 134 ILE A N 1
ATOM 985 C CA . ILE A 1 134 ? -12.562 3.264 10.577 1.00 86.19 134 ILE A CA 1
ATOM 986 C C . ILE A 1 134 ? -13.086 2.397 11.726 1.00 86.19 134 ILE A C 1
ATOM 988 O O . ILE A 1 134 ? -14.255 2.522 12.103 1.00 86.19 134 ILE A O 1
ATOM 992 N N . ILE A 1 135 ? -12.230 1.554 12.312 1.00 85.38 135 ILE A N 1
ATOM 993 C CA . ILE A 1 135 ? -12.592 0.718 13.462 1.00 85.38 135 ILE A CA 1
ATOM 994 C C . ILE A 1 135 ? -12.972 1.598 14.652 1.00 85.38 135 ILE A C 1
ATOM 996 O O . ILE A 1 135 ? -14.024 1.373 15.247 1.00 85.38 135 ILE A O 1
ATOM 1000 N N . ALA A 1 136 ? -12.177 2.620 14.970 1.00 85.12 136 ALA A N 1
ATOM 1001 C CA . ALA A 1 136 ? -12.461 3.542 16.063 1.00 85.12 136 ALA A CA 1
ATOM 1002 C C . ALA A 1 136 ? -13.821 4.222 15.873 1.00 85.12 136 ALA A C 1
ATOM 1004 O O . ALA A 1 136 ? -14.655 4.170 16.773 1.00 85.12 136 ALA A O 1
ATOM 1005 N N . ARG A 1 137 ? -14.104 4.762 14.680 1.00 90.75 137 ARG A N 1
ATOM 1006 C CA . ARG A 1 137 ? -15.412 5.361 14.368 1.00 90.75 137 ARG A CA 1
ATOM 1007 C C . ARG A 1 137 ? -16.548 4.354 14.516 1.00 90.75 137 ARG A C 1
ATOM 1009 O O . ARG A 1 137 ? -17.583 4.696 15.084 1.00 90.75 137 ARG A O 1
ATOM 1016 N N . HIS A 1 138 ? -16.372 3.130 14.022 1.00 91.44 138 HIS A N 1
ATOM 1017 C CA . HIS A 1 138 ? -17.401 2.095 14.107 1.00 91.44 138 HIS A CA 1
ATOM 1018 C C . HIS A 1 138 ? -17.675 1.688 15.558 1.00 91.44 138 HIS A C 1
ATOM 1020 O O . HIS A 1 138 ? -18.830 1.615 15.974 1.00 91.44 138 HIS A O 1
ATOM 1026 N N . VAL A 1 139 ? -16.620 1.492 16.347 1.00 91.31 139 VAL A N 1
ATOM 1027 C CA . VAL A 1 139 ? -16.705 1.178 17.776 1.00 91.31 139 VAL A CA 1
ATOM 1028 C C . VAL A 1 139 ? -17.356 2.329 18.539 1.00 91.31 139 VAL A C 1
ATOM 1030 O O . VAL A 1 139 ? -18.282 2.093 19.311 1.00 91.31 139 VAL A O 1
ATOM 1033 N N . THR A 1 140 ? -16.957 3.578 18.290 1.00 91.88 140 THR A N 1
ATOM 1034 C CA . THR A 1 140 ? -17.594 4.755 18.895 1.00 91.88 140 THR A CA 1
ATOM 1035 C C . THR A 1 140 ? -19.075 4.827 18.534 1.00 91.88 140 THR A C 1
ATOM 1037 O O . THR A 1 140 ? -19.901 4.993 19.428 1.00 91.88 140 THR A O 1
ATOM 1040 N N . ALA A 1 141 ? -19.434 4.646 17.262 1.00 91.88 141 ALA A N 1
ATOM 1041 C CA . ALA A 1 141 ? -20.826 4.671 16.817 1.00 91.88 141 ALA A CA 1
ATOM 1042 C C . ALA A 1 141 ? -21.662 3.538 17.436 1.00 91.88 141 ALA A C 1
ATOM 1044 O O . ALA A 1 141 ? -22.822 3.753 17.781 1.00 91.88 141 ALA A O 1
ATOM 1045 N N . ALA A 1 142 ? -21.076 2.352 17.610 1.00 92.88 142 ALA A N 1
ATOM 1046 C CA . ALA A 1 142 ? -21.749 1.212 18.220 1.00 92.88 142 ALA A CA 1
ATOM 1047 C C . ALA A 1 142 ? -21.911 1.371 19.739 1.00 92.88 142 ALA A C 1
ATOM 1049 O O . ALA A 1 142 ? -22.964 1.041 20.276 1.00 92.88 142 ALA A O 1
ATOM 1050 N N . ILE A 1 143 ? -20.896 1.886 20.439 1.00 92.12 143 ILE A N 1
ATOM 1051 C CA . ILE A 1 143 ? -20.877 1.968 21.909 1.00 92.12 143 ILE A CA 1
ATOM 1052 C C . ILE A 1 143 ? -21.588 3.227 22.424 1.00 92.12 143 ILE A C 1
ATOM 1054 O O . ILE A 1 143 ? -22.224 3.182 23.479 1.00 92.12 143 ILE A O 1
ATOM 1058 N N . SER A 1 144 ? -21.536 4.342 21.694 1.00 94.62 144 SER A N 1
ATOM 1059 C CA . SER A 1 144 ? -22.094 5.627 22.139 1.00 94.62 144 SER A CA 1
ATOM 1060 C C . SER A 1 144 ? -23.582 5.563 22.545 1.00 94.62 144 SER A C 1
ATOM 1062 O O . SER A 1 144 ? -23.909 6.067 23.622 1.00 94.62 144 SER A O 1
ATOM 1064 N N . PRO A 1 145 ? -24.481 4.863 21.821 1.00 94.94 145 PRO A N 1
ATOM 1065 C CA . PRO A 1 145 ? -25.871 4.693 22.250 1.00 94.94 145 PRO A CA 1
ATOM 1066 C C . PRO A 1 145 ? -26.024 3.926 23.570 1.00 94.94 145 PRO A C 1
ATOM 1068 O O . PRO A 1 145 ? -26.974 4.158 24.315 1.00 94.94 145 PRO A O 1
ATOM 1071 N N . HIS A 1 146 ? -25.117 2.993 23.867 1.00 94.12 146 HIS A N 1
ATOM 1072 C CA . HIS A 1 146 ? -25.134 2.256 25.131 1.00 94.12 146 HIS A CA 1
ATOM 1073 C C . HIS A 1 146 ? -24.659 3.128 26.292 1.00 94.12 146 HIS A C 1
ATOM 1075 O O . HIS A 1 146 ? -25.261 3.069 27.361 1.00 94.12 146 HIS A O 1
ATOM 1081 N N . ILE A 1 147 ? -23.644 3.970 26.069 1.00 91.81 147 ILE A N 1
ATOM 1082 C CA . ILE A 1 147 ? -23.194 4.958 27.060 1.00 91.81 147 ILE A CA 1
ATOM 1083 C C . ILE A 1 147 ? -24.338 5.922 27.398 1.00 91.81 147 ILE A C 1
ATOM 1085 O O . ILE A 1 147 ? -24.627 6.115 28.575 1.00 91.81 147 ILE A O 1
ATOM 1089 N N . ALA A 1 148 ? -25.046 6.442 26.391 1.00 93.00 148 ALA A N 1
ATOM 1090 C CA . ALA A 1 148 ? -26.192 7.328 26.607 1.00 93.00 148 ALA A CA 1
ATOM 1091 C C . ALA A 1 148 ? -27.302 6.654 27.437 1.00 93.00 148 ALA A C 1
ATOM 1093 O O . ALA A 1 148 ? -27.797 7.225 28.402 1.00 93.00 148 ALA A O 1
ATOM 1094 N N . LYS A 1 149 ? -27.639 5.393 27.131 1.00 95.06 149 LYS A N 1
ATOM 1095 C CA . LYS A 1 149 ? -28.628 4.632 27.916 1.00 95.06 149 LYS A CA 1
ATOM 1096 C C . LYS A 1 149 ? -28.209 4.437 29.373 1.00 95.06 149 LYS A C 1
ATOM 1098 O O . LYS A 1 149 ? -29.070 4.458 30.246 1.00 95.06 149 LYS A O 1
ATOM 1103 N N . LEU A 1 150 ? -26.920 4.213 29.633 1.00 94.38 150 LEU A N 1
ATOM 1104 C CA . LEU A 1 150 ? -26.411 4.063 30.997 1.00 94.38 150 LEU A CA 1
ATOM 1105 C C . LEU A 1 150 ? -26.525 5.376 31.781 1.00 94.38 150 LEU A C 1
ATOM 1107 O O . LEU A 1 150 ? -26.991 5.354 32.920 1.00 94.38 150 LEU A O 1
ATOM 1111 N N . GLN A 1 151 ? -26.198 6.505 31.151 1.00 94.44 151 GLN A N 1
ATOM 1112 C CA . GLN A 1 151 ? -26.365 7.835 31.745 1.00 94.44 151 GLN A CA 1
ATOM 1113 C C . GLN A 1 151 ? -27.841 8.128 32.060 1.00 94.44 151 GLN A C 1
ATOM 1115 O O . GLN A 1 151 ? -28.164 8.483 33.191 1.00 94.44 151 GLN A O 1
ATOM 1120 N N . ASP A 1 152 ? -28.759 7.841 31.131 1.00 95.25 152 ASP A N 1
ATOM 1121 C CA . ASP A 1 152 ? -30.204 7.983 31.372 1.00 95.25 152 ASP A CA 1
ATOM 1122 C C . ASP A 1 152 ? -30.682 7.143 32.570 1.00 95.25 152 ASP A C 1
ATOM 1124 O O . ASP A 1 152 ? -31.562 7.551 33.336 1.00 95.25 152 ASP A O 1
ATOM 1128 N N . THR A 1 153 ? -30.150 5.926 32.732 1.00 95.56 153 THR A N 1
ATOM 1129 C CA . THR A 1 153 ? -30.507 5.071 33.873 1.00 95.56 153 THR A CA 1
ATOM 1130 C C . THR A 1 153 ? -29.927 5.572 35.189 1.00 95.56 153 THR A C 1
ATOM 1132 O O . THR A 1 153 ? -30.597 5.462 36.217 1.00 95.56 153 THR A O 1
ATOM 1135 N N . GLU A 1 154 ? -28.729 6.151 35.167 1.00 96.06 154 GLU A N 1
ATOM 1136 C CA . GLU A 1 154 ? -28.102 6.772 36.332 1.00 96.06 154 GLU A CA 1
ATOM 1137 C C . GLU A 1 154 ? -28.907 7.991 36.806 1.00 96.06 154 GLU A C 1
ATOM 1139 O O . GLU A 1 154 ? -29.237 8.094 37.990 1.00 96.06 154 GLU A O 1
ATOM 1144 N N . GLU A 1 155 ? -29.327 8.862 35.887 1.00 94.69 155 GLU A N 1
ATOM 1145 C CA . GLU A 1 155 ? -30.190 10.011 36.195 1.00 94.69 155 GLU A CA 1
ATOM 1146 C C . GLU A 1 155 ? -31.542 9.578 36.784 1.00 94.69 155 GLU A C 1
ATOM 1148 O O . GLU A 1 155 ? -32.041 10.158 37.753 1.00 94.69 155 GLU A O 1
ATOM 1153 N N . LYS A 1 156 ? -32.138 8.506 36.250 1.00 94.94 156 LYS A N 1
ATOM 1154 C CA . LYS A 1 156 ? -33.386 7.955 36.802 1.00 94.94 156 LYS A CA 1
ATOM 1155 C C . LYS A 1 156 ? -33.200 7.395 38.208 1.00 94.94 156 LYS A C 1
ATOM 1157 O O . LYS A 1 156 ? -34.048 7.636 39.065 1.00 94.94 156 LYS A O 1
ATOM 1162 N N . LEU A 1 157 ? -32.121 6.650 38.447 1.00 94.25 157 LEU A N 1
ATOM 1163 C CA . LEU A 1 157 ? -31.825 6.059 39.755 1.00 94.25 157 LEU A CA 1
ATOM 1164 C C . LEU A 1 157 ? -31.519 7.126 40.809 1.00 94.25 157 LEU A C 1
ATOM 1166 O O . LEU A 1 157 ? -32.020 7.040 41.930 1.00 94.25 157 LEU A O 1
ATOM 1170 N N . THR A 1 158 ? -30.737 8.143 40.453 1.00 94.81 158 THR A N 1
ATOM 1171 C CA . THR A 1 158 ? -30.421 9.262 41.353 1.00 94.81 158 THR A CA 1
ATOM 1172 C C . THR A 1 158 ? -31.676 10.041 41.731 1.00 94.81 158 THR A C 1
ATOM 1174 O O . THR A 1 158 ? -31.890 10.290 42.918 1.00 94.81 158 THR A O 1
ATOM 1177 N N . LYS A 1 159 ? -32.564 10.319 40.769 1.00 94.69 159 LYS A N 1
ATOM 1178 C CA . LYS A 1 159 ? -33.861 10.954 41.041 1.00 94.69 159 LYS A CA 1
ATOM 1179 C C . LYS A 1 159 ? -34.749 10.116 41.971 1.00 94.69 159 LYS A C 1
ATOM 1181 O O . LYS A 1 159 ? -35.307 10.635 42.934 1.00 94.69 159 LYS A O 1
ATOM 1186 N N . LEU A 1 160 ? -34.835 8.808 41.728 1.00 94.00 160 LEU A N 1
ATOM 1187 C CA . LEU A 1 160 ? -35.568 7.883 42.601 1.00 94.00 160 LEU A CA 1
ATOM 1188 C C . LEU A 1 160 ? -35.020 7.892 44.034 1.00 94.00 160 LEU A C 1
ATOM 1190 O O . LEU A 1 160 ? -35.791 7.920 44.990 1.00 94.00 160 LEU A O 1
ATOM 1194 N N . SER A 1 161 ? -33.695 7.911 44.186 1.00 93.25 161 SER A N 1
ATOM 1195 C CA . SER A 1 161 ? -33.034 7.990 45.492 1.00 93.25 161 SER A CA 1
ATOM 1196 C C . SER A 1 161 ? -33.378 9.286 46.238 1.00 93.25 161 SER A C 1
ATOM 1198 O O . SER A 1 161 ? -33.714 9.253 47.426 1.00 93.25 161 SER A O 1
ATOM 1200 N N . THR A 1 162 ? -33.371 10.434 45.549 1.00 94.44 162 THR A N 1
ATOM 1201 C CA . THR A 1 162 ? -33.746 11.716 46.166 1.00 94.44 162 THR A CA 1
ATOM 1202 C C . THR A 1 162 ? -35.217 11.768 46.565 1.00 94.44 162 THR A C 1
ATOM 1204 O O . THR A 1 162 ? -35.527 12.239 47.661 1.00 94.44 162 THR A O 1
ATOM 1207 N N . ASP A 1 163 ? -36.114 11.240 45.728 1.00 93.12 163 ASP A N 1
ATOM 1208 C CA . ASP A 1 163 ? -37.556 11.223 45.999 1.00 93.12 163 ASP A CA 1
ATOM 1209 C C . ASP A 1 163 ? -37.884 10.335 47.213 1.00 93.12 163 ASP A C 1
ATOM 1211 O O . ASP A 1 163 ? -38.701 10.706 48.063 1.00 93.12 163 ASP A O 1
ATOM 1215 N N . ILE A 1 164 ? -37.202 9.191 47.350 1.00 92.69 164 ILE A N 1
ATOM 1216 C CA . ILE A 1 164 ? -37.326 8.310 48.522 1.00 92.69 164 ILE A CA 1
ATOM 1217 C C . ILE A 1 164 ? -36.869 9.036 49.789 1.00 92.69 164 ILE A C 1
ATOM 1219 O O . ILE A 1 164 ? -37.595 9.038 50.786 1.00 92.69 164 ILE A O 1
ATOM 1223 N N . ASN A 1 165 ? -35.706 9.690 49.764 1.00 87.94 165 ASN A N 1
ATOM 1224 C CA . ASN A 1 165 ? -35.201 10.427 50.925 1.00 87.94 165 ASN A CA 1
ATOM 1225 C C . ASN A 1 165 ? -36.148 11.568 51.339 1.00 87.94 165 ASN A C 1
ATOM 1227 O O . ASN A 1 165 ? -36.417 11.739 52.529 1.00 87.94 165 ASN A O 1
ATOM 1231 N N . ALA A 1 166 ? -36.710 12.304 50.375 1.00 86.38 166 ALA A N 1
ATOM 1232 C CA . ALA A 1 166 ? -37.680 13.369 50.639 1.00 86.38 166 ALA A CA 1
ATOM 1233 C C . ALA A 1 166 ? -39.007 12.837 51.217 1.00 86.38 166 ALA A C 1
ATOM 1235 O O . ALA A 1 166 ? -39.559 13.408 52.163 1.00 86.38 166 ALA A O 1
ATOM 1236 N N . THR A 1 167 ? -39.498 11.710 50.695 1.00 85.44 167 THR A N 1
ATOM 1237 C CA . THR A 1 167 ? -40.707 11.043 51.206 1.00 85.44 167 THR A CA 1
ATOM 1238 C C . THR A 1 167 ? -40.498 10.526 52.632 1.00 85.44 167 THR A C 1
ATOM 1240 O O . THR A 1 167 ? -41.363 10.698 53.490 1.00 85.44 167 THR A O 1
ATOM 1243 N N . SER A 1 168 ? -39.319 9.963 52.912 1.00 81.56 168 SER A N 1
ATOM 1244 C CA . SER A 1 168 ? -38.946 9.445 54.236 1.00 81.56 168 SER A CA 1
ATOM 1245 C C . SER A 1 168 ? -38.893 10.559 55.282 1.00 81.56 168 SER A C 1
ATOM 1247 O O . SER A 1 168 ? -39.419 10.399 56.377 1.00 81.56 168 SER A O 1
ATOM 1249 N N . ALA A 1 169 ? -38.327 11.720 54.931 1.00 74.06 169 ALA A N 1
ATOM 1250 C CA . ALA A 1 169 ? -38.265 12.882 55.820 1.00 74.06 169 ALA A CA 1
ATOM 1251 C C . ALA A 1 169 ? -39.649 13.471 56.154 1.00 74.06 169 ALA A C 1
ATOM 1253 O O . ALA A 1 169 ? -39.820 14.083 57.205 1.00 74.06 169 ALA A O 1
ATOM 1254 N N . SER A 1 170 ? -40.639 13.275 55.280 1.00 69.50 170 SER A N 1
ATOM 1255 C CA . SER A 1 170 ? -42.006 13.772 55.477 1.00 69.50 170 SER A CA 1
ATOM 1256 C C . SER A 1 170 ? -42.855 12.855 56.372 1.00 69.50 170 SER A C 1
ATOM 1258 O O . SER A 1 170 ? -43.819 13.320 56.974 1.00 69.50 170 SER A O 1
ATOM 1260 N N . GLN A 1 171 ? -42.512 11.564 56.487 1.00 62.25 171 GLN A N 1
ATOM 1261 C CA . GLN A 1 171 ? -43.238 10.600 57.330 1.00 62.25 171 GLN A CA 1
ATOM 1262 C C . GLN A 1 171 ? -42.828 10.640 58.809 1.00 62.25 171 GLN A C 1
ATOM 1264 O O . GLN A 1 171 ? -43.622 10.252 59.659 1.00 62.25 171 GLN A O 1
ATOM 1269 N N . THR A 1 172 ? -41.633 11.133 59.139 1.00 57.81 172 THR A N 1
ATOM 1270 C CA . THR A 1 172 ? -41.133 11.208 60.527 1.00 57.81 172 THR A CA 1
ATOM 1271 C C . THR A 1 172 ? -41.676 12.398 61.331 1.00 57.81 172 THR A C 1
ATOM 1273 O O . THR A 1 172 ? -41.334 12.538 62.502 1.00 57.81 172 THR A O 1
ATOM 1276 N N . CYS A 1 173 ? -42.493 13.263 60.720 1.00 53.44 173 CYS A N 1
ATOM 1277 C CA . CYS A 1 173 ? -43.032 14.485 61.333 1.00 53.44 173 CYS A CA 1
ATOM 1278 C C . CYS A 1 173 ? -44.515 14.385 61.752 1.00 53.44 173 CYS A C 1
ATOM 1280 O O . CYS A 1 173 ? -45.116 15.422 62.030 1.00 53.44 173 CYS A O 1
ATOM 1282 N N . ASN A 1 174 ? -45.094 13.179 61.799 1.00 46.53 174 ASN A N 1
ATOM 1283 C CA . ASN A 1 174 ? -46.456 12.920 62.293 1.00 46.53 174 ASN A CA 1
ATOM 1284 C C . ASN A 1 174 ? -46.454 12.129 63.601 1.00 46.53 174 ASN A C 1
ATOM 1286 O O . ASN A 1 174 ? -45.650 11.176 63.707 1.00 46.53 174 ASN A O 1
#

Mean predicted aligned error: 19.04 Å

Secondary structure (DSSP, 8-state):
-PPPPPPP--------------------------PPPPPPPP---------PPP---HHHHHTS--S--SHHHHHHHHHHTTSS-TT----HHHHHHHHHHHTTSTT--HHHHHHHHHHHHHHHHHHHHHHHHHHHHHHHHHHHHHHHHHHHHHHHHHHHHHHHHHHHHHHTT-

Radius of gyration: 43.09 Å; Cα contacts (8 Å, |Δi|>4): 43; chains: 1; bounding box: 133×51×89 Å

pLDDT: mean 76.99, std 18.72, range [33.66, 96.06]

Organism: NCBI:txid48587

Nearest PDB structures (foldseek):
  7tve-assembly1_D  TM=3.897E-01  e=5.601E+00  Saccharomyces cerevisiae W303

Sequence (174 aa):
MAPAPAPAGNRGNGSRNLRDMMAPSTTNNTSETSRPPTPAPATAIPTQSRRTPPKLTTPEIIALNNEVINATTGKAYLERIALAISGKPYTIDAISEILLHTTQLTGISLPAQTAIRAVAFVLKEVVTDETTEIIARHVTAAISPHIAKLQDTEEKLTKLSTDINATSASQTCN

Solvent-accessible surface area (backbone atoms only — not comparable to full-atom values): 11437 Å² total; per-residue (Å²): 141,83,90,84,83,87,88,84,88,82,89,86,87,84,86,87,91,87,86,81,91,84,87,84,89,83,90,85,88,85,88,80,91,79,87,82,82,84,82,74,86,76,80,80,74,81,76,78,76,79,76,73,76,80,88,74,50,72,70,56,59,68,67,47,95,54,89,58,81,48,71,70,46,40,51,54,48,36,35,73,72,67,61,40,63,84,93,60,79,86,42,66,67,52,50,25,49,36,37,50,56,54,55,71,46,86,90,67,51,69,71,56,35,52,52,39,44,51,51,25,52,52,51,53,51,54,50,55,51,54,53,48,48,52,50,49,53,51,50,48,65,65,46,48,63,55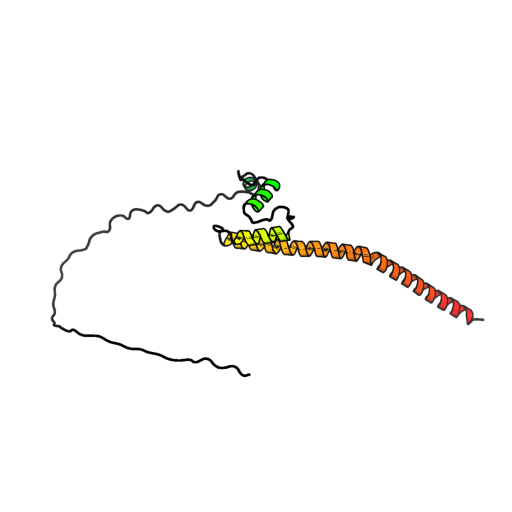,54,51,53,51,51,55,50,50,56,51,51,52,50,52,53,52,53,51,54,55,53,54,64,63,62,76,77,115

Foldseek 3Di:
DDDDDDDDDDDDDDDDDDDDDDDDDDDDDDDDDDDDDDDDDDDDDPDPPPPDPDDDDPVRVQVPPDQCNDPVSVVVVCCVVVLDPPPDDPDLLSVLSSLQVVLVDPPDDPVRSVVSNVVSVVSVVVVVVVVVVVVVVVCCVVCVVVVVVVVVVVVVVVVVVVVVVVVVVVVVPD